Protein AF-A0A935EYK8-F1 (afdb_monomer_lite)

Secondary structure (DSSP, 8-state):
-HHHHHHHHHHHHHHHHHHHHHHHHHHHHHHHHHSS--HHHHHHHHHHHHHHHHHHHHHS-TT-HHHHHHHHHHHHHHHHHHHHHHHHHGGGS------

Structure (mmCIF, N/CA/C/O backbone):
data_AF-A0A935EYK8-F1
#
_entry.id   AF-A0A935EYK8-F1
#
loop_
_atom_site.group_PDB
_atom_site.id
_atom_site.type_symbol
_atom_site.label_atom_id
_atom_site.label_alt_id
_atom_site.label_comp_id
_atom_site.label_asym_id
_atom_site.label_entity_id
_atom_site.label_seq_id
_atom_site.pdbx_PDB_ins_code
_atom_site.Cartn_x
_atom_site.Cartn_y
_atom_site.Cartn_z
_atom_site.occupancy
_atom_site.B_iso_or_equiv
_atom_site.auth_seq_id
_atom_site.auth_comp_id
_atom_site.auth_asym_id
_atom_site.auth_atom_id
_atom_site.pdbx_PDB_model_num
ATOM 1 N N . MET A 1 1 ? 11.840 8.985 -22.763 1.00 50.28 1 MET A N 1
ATOM 2 C CA . MET A 1 1 ? 10.554 8.529 -22.168 1.00 50.28 1 MET A CA 1
ATOM 3 C C . MET A 1 1 ? 10.730 7.724 -20.873 1.00 50.28 1 MET A C 1
ATOM 5 O O . MET A 1 1 ? 9.843 7.761 -20.029 1.00 50.28 1 MET A O 1
ATOM 9 N N . THR A 1 2 ? 11.848 7.021 -20.673 1.00 59.03 2 THR A N 1
ATOM 10 C CA . THR A 1 2 ? 12.174 6.257 -19.450 1.00 59.03 2 THR A CA 1
ATOM 11 C C . THR A 1 2 ? 12.468 7.130 -18.224 1.00 59.03 2 THR A C 1
ATOM 13 O O . THR A 1 2 ? 12.118 6.746 -17.111 1.00 59.03 2 THR A O 1
ATOM 16 N N . ASP A 1 3 ? 13.035 8.323 -18.415 1.00 61.00 3 ASP A N 1
ATOM 17 C CA . ASP A 1 3 ? 13.435 9.202 -17.304 1.00 61.00 3 ASP A CA 1
ATOM 18 C C . ASP A 1 3 ? 12.252 9.900 -16.631 1.00 61.00 3 ASP A C 1
ATOM 20 O O . ASP A 1 3 ? 12.238 10.053 -15.413 1.00 61.00 3 ASP A O 1
ATOM 24 N N . MET A 1 4 ? 11.205 10.225 -17.397 1.00 61.25 4 MET A N 1
ATOM 25 C CA . MET A 1 4 ? 9.968 10.807 -16.863 1.00 61.25 4 MET A CA 1
ATOM 26 C C . MET A 1 4 ? 9.238 9.831 -15.929 1.00 61.25 4 MET A C 1
ATOM 28 O O . MET A 1 4 ? 8.819 10.214 -14.842 1.00 61.25 4 MET A O 1
ATOM 32 N N . HIS A 1 5 ? 9.152 8.548 -16.300 1.00 61.72 5 HIS A N 1
ATOM 33 C CA . HIS A 1 5 ? 8.549 7.511 -15.453 1.00 61.72 5 HIS A CA 1
ATOM 34 C C . HIS A 1 5 ? 9.361 7.267 -14.175 1.00 61.72 5 HIS A C 1
ATOM 36 O O . HIS A 1 5 ? 8.792 7.117 -13.093 1.00 61.72 5 HIS A O 1
ATOM 42 N N . LYS A 1 6 ? 10.696 7.283 -14.278 1.00 65.38 6 LYS A N 1
ATOM 43 C CA . LYS A 1 6 ? 11.583 7.193 -13.112 1.00 65.38 6 LYS A CA 1
ATOM 44 C C . LYS A 1 6 ? 11.407 8.392 -12.179 1.00 65.38 6 LYS A C 1
ATOM 46 O O . LYS A 1 6 ? 11.290 8.194 -10.973 1.00 65.38 6 LYS A O 1
ATOM 51 N N . ALA A 1 7 ? 11.343 9.608 -12.720 1.00 65.06 7 ALA A N 1
ATOM 52 C CA . ALA A 1 7 ? 11.157 10.833 -11.943 1.00 65.06 7 ALA A CA 1
ATOM 53 C C . ALA A 1 7 ? 9.801 10.864 -11.217 1.00 65.06 7 ALA A C 1
ATOM 55 O O . ALA A 1 7 ? 9.752 11.189 -10.033 1.00 65.06 7 ALA A O 1
ATOM 56 N N . ILE A 1 8 ? 8.719 10.447 -11.885 1.00 69.06 8 ILE A N 1
ATOM 57 C CA . ILE A 1 8 ? 7.381 10.347 -11.281 1.00 69.06 8 ILE A CA 1
ATOM 58 C C . ILE A 1 8 ? 7.366 9.309 -10.148 1.00 69.06 8 ILE A C 1
ATOM 60 O O . ILE A 1 8 ? 6.820 9.586 -9.082 1.00 69.06 8 ILE A O 1
ATOM 64 N N . ASN A 1 9 ? 8.017 8.153 -10.323 1.00 69.75 9 ASN A N 1
ATOM 65 C CA . ASN A 1 9 ? 8.141 7.157 -9.252 1.00 69.75 9 ASN A CA 1
ATOM 66 C C . ASN A 1 9 ? 8.938 7.695 -8.050 1.00 69.75 9 ASN A C 1
ATOM 68 O O . ASN A 1 9 ? 8.561 7.444 -6.908 1.00 69.75 9 ASN A O 1
ATOM 72 N N . TRP A 1 10 ? 10.012 8.454 -8.284 1.00 68.94 10 TRP A N 1
ATOM 73 C CA . TRP A 1 10 ? 10.796 9.083 -7.215 1.00 68.94 10 TRP A CA 1
ATOM 74 C C . TRP A 1 10 ? 10.017 10.171 -6.472 1.00 68.94 10 TRP A C 1
ATOM 76 O O . TRP A 1 10 ? 10.036 10.199 -5.242 1.00 68.94 10 TRP A O 1
ATOM 86 N N . MET A 1 11 ? 9.274 11.016 -7.191 1.00 69.44 11 MET A N 1
ATOM 87 C CA . MET A 1 11 ? 8.368 11.987 -6.573 1.00 69.44 11 MET A CA 1
ATOM 88 C C . MET A 1 11 ? 7.286 11.286 -5.750 1.00 69.44 11 MET A C 1
ATOM 90 O O . MET A 1 11 ? 7.050 11.664 -4.604 1.00 69.44 11 MET A O 1
ATOM 94 N N . ALA A 1 12 ? 6.685 10.217 -6.279 1.00 69.12 12 ALA A N 1
ATOM 95 C CA . ALA A 1 12 ? 5.694 9.435 -5.550 1.00 69.12 12 ALA A CA 1
ATOM 96 C C . ALA A 1 12 ? 6.267 8.865 -4.244 1.00 69.12 12 ALA A C 1
ATOM 98 O O . ALA A 1 12 ? 5.590 8.932 -3.228 1.00 69.12 12 ALA A O 1
ATOM 99 N N . ILE A 1 13 ? 7.515 8.383 -4.232 1.00 70.31 13 ILE A N 1
ATOM 100 C CA . ILE A 1 13 ? 8.190 7.889 -3.017 1.00 70.31 13 ILE A CA 1
ATOM 101 C C . ILE A 1 13 ? 8.413 9.013 -1.994 1.00 70.31 13 ILE A C 1
ATOM 103 O O . ILE A 1 13 ? 8.149 8.808 -0.808 1.00 70.31 13 ILE A O 1
ATOM 107 N N . ILE A 1 14 ? 8.853 10.197 -2.435 1.00 75.88 14 ILE A N 1
ATOM 108 C CA . ILE A 1 14 ? 9.088 11.357 -1.556 1.00 75.88 14 ILE A CA 1
ATOM 109 C C . ILE A 1 14 ? 7.792 11.809 -0.877 1.00 75.88 14 ILE A C 1
ATOM 111 O O . ILE A 1 14 ? 7.816 12.142 0.304 1.00 75.88 14 ILE A O 1
ATOM 115 N N . PHE A 1 15 ? 6.660 11.775 -1.584 1.00 71.44 15 PHE A N 1
ATOM 116 C CA . PHE A 1 15 ? 5.353 12.079 -0.996 1.00 71.44 15 PHE A CA 1
ATOM 117 C C . PHE A 1 15 ? 4.769 10.901 -0.197 1.00 71.44 15 PHE A C 1
ATOM 119 O O . PHE A 1 15 ? 4.100 11.122 0.815 1.00 71.44 15 PHE A O 1
ATOM 126 N N . LEU A 1 16 ? 5.042 9.649 -0.592 1.00 73.81 16 LEU A N 1
ATOM 127 C CA . LEU A 1 16 ? 4.520 8.473 0.108 1.00 73.81 16 LEU A CA 1
ATOM 128 C C . LEU A 1 16 ? 5.187 8.249 1.467 1.00 73.81 16 LEU A C 1
ATOM 130 O O . LEU A 1 16 ? 4.519 7.807 2.404 1.00 73.81 16 LEU A O 1
ATOM 134 N N . LEU A 1 17 ? 6.489 8.504 1.583 1.00 72.81 17 LEU A N 1
ATOM 135 C CA . LEU A 1 17 ? 7.259 8.313 2.815 1.00 72.81 17 LEU A CA 1
ATOM 136 C C . LEU A 1 17 ? 6.664 9.050 4.027 1.00 72.81 17 LEU A C 1
ATOM 138 O O . LEU A 1 17 ? 6.329 8.374 5.004 1.00 72.81 17 LEU A O 1
ATOM 142 N N . PRO A 1 18 ? 6.456 10.381 3.992 1.00 76.12 18 PRO A N 1
ATOM 143 C CA . PRO A 1 18 ? 5.916 11.111 5.133 1.00 76.12 18 PRO A CA 1
ATOM 144 C C . PRO A 1 18 ? 4.510 10.632 5.496 1.00 76.12 18 PRO A C 1
ATOM 146 O O . PRO A 1 18 ? 4.228 10.414 6.672 1.00 76.12 18 PRO A O 1
ATOM 149 N N . ALA A 1 19 ? 3.644 10.363 4.517 1.00 73.94 19 ALA A N 1
ATOM 150 C CA . ALA A 1 19 ? 2.307 9.850 4.809 1.00 73.94 19 ALA A CA 1
ATOM 151 C C . ALA A 1 19 ? 2.316 8.401 5.353 1.00 73.94 19 ALA A C 1
ATOM 153 O O . ALA A 1 19 ? 1.471 8.066 6.186 1.00 73.94 19 ALA A O 1
ATOM 154 N N . THR A 1 20 ? 3.322 7.579 5.017 1.00 74.00 20 THR A N 1
ATOM 155 C CA . THR A 1 20 ? 3.538 6.271 5.673 1.00 74.00 20 THR A CA 1
ATOM 156 C C . THR A 1 20 ? 3.911 6.456 7.144 1.00 74.00 20 THR A C 1
ATOM 158 O O . THR A 1 20 ? 3.363 5.780 8.014 1.00 74.00 20 THR A O 1
ATOM 161 N N . ILE A 1 21 ? 4.813 7.398 7.438 1.00 75.44 21 ILE A N 1
ATOM 162 C CA . ILE A 1 21 ? 5.261 7.696 8.805 1.00 75.44 21 ILE A CA 1
ATOM 163 C C . ILE A 1 21 ? 4.086 8.194 9.654 1.00 75.44 21 ILE A C 1
ATOM 165 O O . ILE A 1 21 ? 3.864 7.671 10.747 1.00 75.44 21 ILE A O 1
ATOM 169 N N . PHE A 1 22 ? 3.290 9.138 9.141 1.00 77.38 22 PHE A N 1
ATOM 170 C CA . PHE A 1 22 ? 2.094 9.637 9.829 1.00 77.38 22 PHE A CA 1
ATOM 171 C C . PHE A 1 22 ? 1.074 8.529 10.105 1.00 77.38 22 PHE A C 1
ATOM 173 O O . PHE A 1 22 ? 0.523 8.457 11.204 1.00 77.38 22 PHE A O 1
ATOM 180 N N . MET A 1 23 ? 0.849 7.636 9.140 1.00 75.88 23 MET A N 1
ATOM 181 C CA . MET A 1 23 ? -0.057 6.505 9.312 1.00 75.88 23 MET A CA 1
ATOM 182 C C . MET A 1 23 ? 0.436 5.521 10.378 1.00 75.88 23 MET A C 1
ATOM 184 O O . MET A 1 23 ? -0.340 5.138 11.255 1.00 75.88 23 MET A O 1
ATOM 188 N N . VAL A 1 24 ? 1.705 5.104 10.319 1.00 76.12 24 VAL A N 1
ATOM 189 C CA . VAL A 1 24 ? 2.289 4.171 11.298 1.00 76.12 24 VAL A CA 1
ATOM 190 C C . VAL A 1 24 ? 2.278 4.795 12.691 1.00 76.12 24 VAL A C 1
ATOM 192 O O . VAL A 1 24 ? 1.904 4.135 13.661 1.00 76.12 24 VAL A O 1
ATOM 195 N N . TYR A 1 25 ? 2.605 6.083 12.789 1.00 76.00 25 TYR A N 1
ATOM 196 C CA . TYR A 1 25 ? 2.509 6.835 14.034 1.00 76.00 25 TYR A CA 1
ATOM 197 C C . TYR A 1 25 ? 1.074 6.855 14.584 1.00 76.00 25 TYR A C 1
ATOM 199 O O . TYR A 1 25 ? 0.879 6.582 15.769 1.00 76.00 25 TYR A O 1
ATOM 207 N N . GLY A 1 26 ? 0.064 7.094 13.737 1.00 70.50 26 GLY A N 1
ATOM 208 C CA . GLY A 1 26 ? -1.354 6.994 14.106 1.00 70.50 26 GLY A CA 1
ATOM 209 C C . GLY A 1 26 ? -1.723 5.601 14.622 1.00 70.50 26 GLY A C 1
ATOM 210 O O . GLY A 1 26 ? -2.208 5.465 15.744 1.00 70.50 26 GLY A O 1
ATOM 211 N N . MET A 1 27 ? -1.362 4.549 13.876 1.00 70.81 27 MET A N 1
ATOM 212 C CA . MET A 1 27 ? -1.580 3.152 14.276 1.00 70.81 27 MET A CA 1
ATOM 213 C C . MET A 1 27 ? -0.983 2.832 15.648 1.00 70.81 27 MET A C 1
ATOM 215 O O . MET A 1 27 ? -1.654 2.212 16.474 1.00 70.81 27 MET A O 1
ATOM 219 N N . ILE A 1 28 ? 0.264 3.241 15.898 1.00 75.31 28 ILE A N 1
ATOM 220 C CA . ILE A 1 28 ? 0.947 3.017 17.177 1.00 75.31 28 ILE A CA 1
ATOM 221 C C . ILE A 1 28 ? 0.248 3.808 18.286 1.00 75.31 28 ILE A C 1
ATOM 223 O O . ILE A 1 28 ? -0.085 3.239 19.327 1.00 75.31 28 ILE A O 1
ATOM 227 N N . LYS A 1 29 ? -0.042 5.091 18.051 1.00 76.75 29 LYS A N 1
ATOM 228 C CA . LYS A 1 29 ? -0.700 5.975 19.018 1.00 76.75 29 LYS A CA 1
ATOM 229 C C . LYS A 1 29 ? -2.086 5.463 19.418 1.00 76.75 29 LYS A C 1
ATOM 231 O O . LYS A 1 29 ? -2.403 5.442 20.606 1.00 76.75 29 LYS A O 1
ATOM 236 N N . GLU A 1 30 ? -2.910 5.016 18.473 1.00 70.56 30 GLU A N 1
ATOM 237 C CA . GLU A 1 30 ? -4.238 4.465 18.781 1.00 70.56 30 GLU A CA 1
ATOM 238 C C . GLU A 1 30 ? -4.197 3.057 19.355 1.00 70.56 30 GLU A C 1
ATOM 240 O O . GLU A 1 30 ? -5.010 2.748 20.230 1.00 70.56 30 GLU A O 1
ATOM 245 N N . LYS A 1 31 ? -3.232 2.226 18.950 1.00 68.56 31 LYS A N 1
ATOM 246 C CA . LYS A 1 31 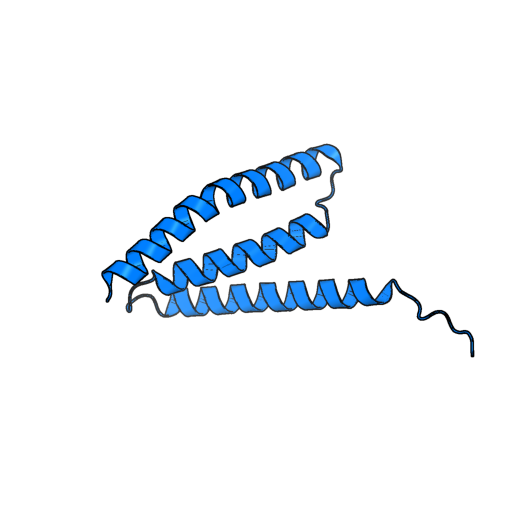? -3.013 0.928 19.592 1.00 68.56 31 LYS A CA 1
ATOM 247 C C . LYS A 1 31 ? -2.641 1.107 21.065 1.00 68.56 31 LYS A C 1
ATOM 249 O O . LYS A 1 31 ? -3.223 0.429 21.903 1.00 68.56 31 LYS A O 1
ATOM 254 N N . ILE A 1 32 ? -1.763 2.057 21.389 1.00 72.56 32 ILE A N 1
ATOM 255 C CA . ILE A 1 32 ? -1.404 2.395 22.777 1.00 72.56 32 ILE A CA 1
ATOM 256 C C . ILE A 1 32 ? -2.607 2.988 23.528 1.00 72.56 32 ILE A C 1
ATOM 258 O O . ILE A 1 32 ? -2.849 2.634 24.677 1.00 72.56 32 ILE A O 1
ATOM 262 N N . ARG A 1 33 ? -3.397 3.862 22.887 1.00 71.25 33 ARG A N 1
ATOM 263 C CA . ARG A 1 33 ? -4.497 4.584 23.551 1.00 71.25 33 ARG A CA 1
ATOM 264 C C . ARG A 1 33 ? -5.763 3.751 23.772 1.00 71.25 33 ARG A C 1
ATOM 266 O O . ARG A 1 33 ? -6.446 3.959 24.768 1.00 71.25 33 ARG A O 1
ATOM 273 N N . ARG A 1 34 ? -6.143 2.884 22.829 1.00 64.88 34 ARG A N 1
ATOM 274 C CA . ARG A 1 34 ? -7.437 2.165 22.854 1.00 64.88 34 ARG A CA 1
ATOM 275 C C . ARG A 1 34 ? -7.309 0.642 22.833 1.00 64.88 34 ARG A C 1
ATOM 277 O O . ARG A 1 34 ? -8.331 -0.037 22.793 1.00 64.88 34 ARG A O 1
ATOM 284 N N . ASN A 1 35 ? -6.084 0.107 22.806 1.00 67.75 35 ASN A N 1
ATOM 285 C CA . ASN A 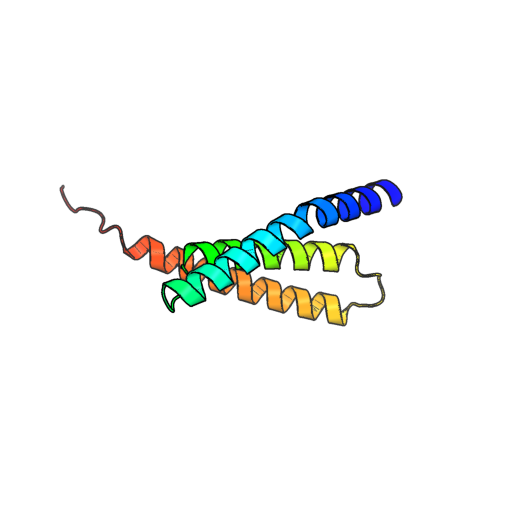1 35 ? -5.781 -1.318 22.612 1.00 67.75 35 ASN A CA 1
ATOM 286 C C . ASN A 1 35 ? -6.500 -1.948 21.398 1.00 67.75 35 ASN A C 1
ATOM 288 O O . ASN A 1 35 ? -6.721 -3.156 21.320 1.00 67.75 35 ASN A O 1
ATOM 292 N N . LYS A 1 36 ? -6.909 -1.107 20.443 1.00 64.69 36 LYS A N 1
ATOM 293 C CA . LYS A 1 36 ? -7.689 -1.477 19.266 1.00 64.69 36 LYS A CA 1
ATOM 294 C C . LYS A 1 36 ? -7.303 -0.537 18.138 1.00 64.69 36 LYS A C 1
ATOM 296 O O . LYS A 1 36 ? -7.309 0.678 18.311 1.00 64.69 36 LYS A O 1
ATOM 301 N N . ILE A 1 37 ? -6.966 -1.106 16.987 1.00 66.06 37 ILE A N 1
ATOM 302 C CA . ILE A 1 37 ? -6.669 -0.326 15.786 1.00 66.06 37 ILE A CA 1
ATOM 303 C C . ILE A 1 37 ? -8.011 0.071 15.154 1.00 66.06 37 ILE A C 1
ATOM 305 O O . ILE A 1 37 ? -8.831 -0.823 14.903 1.00 66.06 37 ILE A O 1
ATOM 309 N N . PRO A 1 38 ? -8.263 1.367 14.895 1.00 68.50 38 PRO A N 1
ATOM 310 C CA . PRO A 1 38 ? -9.491 1.807 14.251 1.00 68.50 38 PRO A CA 1
ATOM 311 C C . PRO A 1 38 ? -9.666 1.125 12.895 1.00 68.50 38 PRO A C 1
ATOM 313 O O . PRO A 1 38 ? -8.713 0.919 12.135 1.00 68.50 38 PRO A O 1
ATOM 316 N N . SER A 1 39 ? -10.908 0.776 12.570 1.00 68.56 39 SER A N 1
ATOM 317 C CA . SER A 1 39 ? -11.248 0.168 11.284 1.00 68.56 39 SER A CA 1
ATOM 318 C C . SER A 1 39 ? -10.852 1.066 10.108 1.00 68.56 39 SER A C 1
ATOM 320 O O . SER A 1 39 ? -10.406 0.546 9.087 1.00 68.56 39 SER A O 1
ATOM 322 N N . GLU A 1 40 ? -10.964 2.379 10.264 1.00 70.50 40 GLU A N 1
ATOM 323 C CA . GLU A 1 40 ? -10.574 3.384 9.273 1.00 70.50 40 GLU A CA 1
ATOM 324 C C . GLU A 1 40 ? -9.080 3.306 8.964 1.00 70.50 40 GLU A C 1
ATOM 326 O O . GLU A 1 40 ? -8.698 3.160 7.810 1.00 70.50 40 GLU A O 1
ATOM 331 N N . ILE A 1 41 ? -8.229 3.254 9.986 1.00 71.31 41 ILE A N 1
ATOM 332 C CA . ILE A 1 41 ? -6.771 3.219 9.810 1.00 71.31 41 ILE A CA 1
ATOM 333 C C . ILE A 1 41 ? -6.306 1.925 9.155 1.00 71.31 41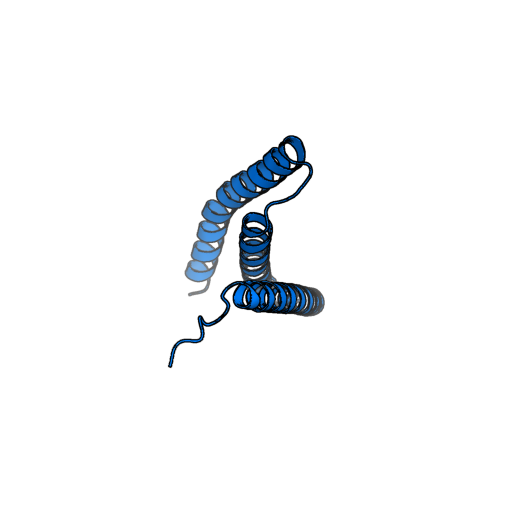 ILE A C 1
ATOM 335 O O . ILE A 1 41 ? -5.439 1.946 8.287 1.00 71.31 41 ILE A O 1
ATOM 339 N N . LEU A 1 42 ? -6.936 0.799 9.491 1.00 72.12 42 LEU A N 1
ATOM 340 C CA . LEU A 1 42 ? -6.713 -0.458 8.772 1.00 72.12 42 LEU A CA 1
ATOM 341 C C . LEU A 1 42 ? -7.112 -0.363 7.289 1.00 72.12 42 LEU A C 1
ATOM 343 O O . LEU A 1 42 ? -6.482 -0.996 6.447 1.00 72.12 42 LEU A O 1
ATOM 347 N N . LEU A 1 43 ? -8.174 0.385 6.975 1.00 74.44 43 LEU A N 1
ATOM 348 C CA . LEU A 1 43 ? -8.656 0.603 5.607 1.00 74.44 43 LEU A CA 1
ATOM 349 C C . LEU A 1 43 ? -7.671 1.468 4.817 1.00 74.44 43 LEU A C 1
ATOM 351 O O . LEU A 1 43 ? -7.215 1.051 3.751 1.00 74.44 43 LEU A O 1
ATOM 355 N N . VAL A 1 44 ? -7.286 2.617 5.378 1.00 75.00 44 VAL A N 1
ATOM 356 C CA . VAL A 1 44 ? -6.284 3.505 4.779 1.00 75.00 44 VAL A CA 1
ATOM 357 C C . VAL A 1 44 ? -4.956 2.753 4.633 1.00 75.00 44 VAL A C 1
ATOM 359 O O . VAL A 1 44 ? -4.333 2.833 3.580 1.00 75.00 44 VAL A O 1
ATOM 362 N N . GLY A 1 45 ? -4.559 1.937 5.616 1.00 76.94 45 GLY A N 1
ATOM 363 C CA . GLY A 1 45 ? -3.332 1.134 5.571 1.00 76.94 45 GLY A CA 1
ATOM 364 C C . GLY A 1 45 ? -3.310 0.092 4.459 1.00 76.94 45 GLY A C 1
ATOM 365 O O . GLY A 1 45 ? -2.303 -0.048 3.768 1.00 76.94 45 GLY A O 1
ATOM 366 N N . CYS A 1 46 ? -4.432 -0.588 4.213 1.00 75.81 46 CYS A N 1
ATOM 367 C CA . CYS A 1 46 ? -4.543 -1.529 3.095 1.00 75.81 46 CYS A CA 1
ATOM 368 C C . CYS A 1 46 ? -4.463 -0.827 1.727 1.00 75.81 46 CYS A C 1
ATOM 370 O O . CYS A 1 46 ? -3.841 -1.354 0.800 1.00 75.81 46 CYS A O 1
ATOM 372 N N . LEU A 1 47 ? -5.059 0.365 1.595 1.00 77.69 47 LEU A N 1
ATOM 373 C CA . LEU A 1 47 ? -4.940 1.185 0.383 1.00 77.69 47 LEU A CA 1
ATOM 374 C C . LEU A 1 47 ? -3.488 1.616 0.159 1.00 77.69 47 LEU A C 1
ATOM 376 O O . LEU A 1 47 ? -2.954 1.460 -0.938 1.00 77.69 47 LEU A O 1
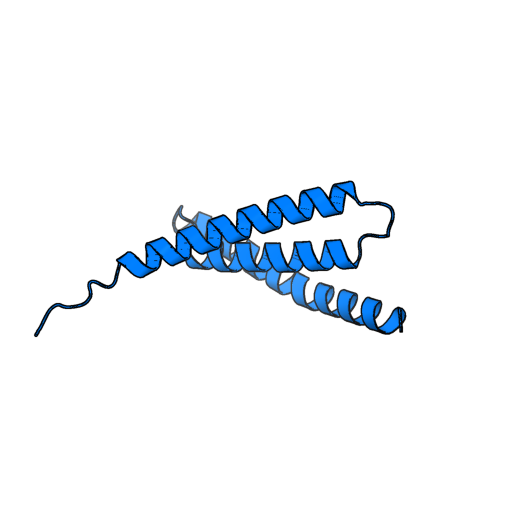ATOM 380 N N . TYR A 1 48 ? -2.824 2.066 1.219 1.00 77.12 48 TYR A N 1
ATOM 381 C CA . TYR A 1 48 ? -1.434 2.505 1.167 1.00 77.12 48 TYR A CA 1
ATOM 382 C C . TYR A 1 48 ? -0.473 1.376 0.781 1.00 77.12 48 TYR A C 1
ATOM 384 O O . TYR A 1 48 ? 0.381 1.548 -0.088 1.00 77.12 48 TYR A O 1
ATOM 392 N N . ALA A 1 49 ? -0.659 0.191 1.369 1.00 77.50 49 ALA A N 1
ATOM 393 C CA . ALA A 1 49 ? 0.095 -1.006 1.014 1.00 77.50 49 ALA A CA 1
ATOM 394 C C . ALA A 1 49 ? -0.095 -1.381 -0.467 1.00 77.50 49 ALA A C 1
ATOM 396 O O . ALA A 1 49 ? 0.866 -1.748 -1.137 1.00 77.50 49 ALA A O 1
ATOM 397 N N . SER A 1 50 ? -1.306 -1.219 -1.010 1.00 79.00 50 SER A N 1
ATOM 398 C CA . SER A 1 50 ? -1.592 -1.492 -2.426 1.00 79.00 50 SER A CA 1
ATOM 399 C C . SER A 1 50 ? -0.872 -0.523 -3.376 1.00 79.00 50 SER A C 1
ATOM 401 O O . SER A 1 50 ? -0.388 -0.938 -4.435 1.00 79.00 50 SER A O 1
ATOM 403 N N . ILE A 1 51 ? -0.758 0.755 -2.997 1.00 80.50 51 ILE A N 1
ATOM 404 C CA . ILE A 1 51 ? -0.016 1.770 -3.765 1.00 80.50 51 ILE A CA 1
ATOM 405 C C . ILE A 1 51 ? 1.487 1.461 -3.735 1.00 80.50 51 ILE A C 1
ATOM 407 O O . ILE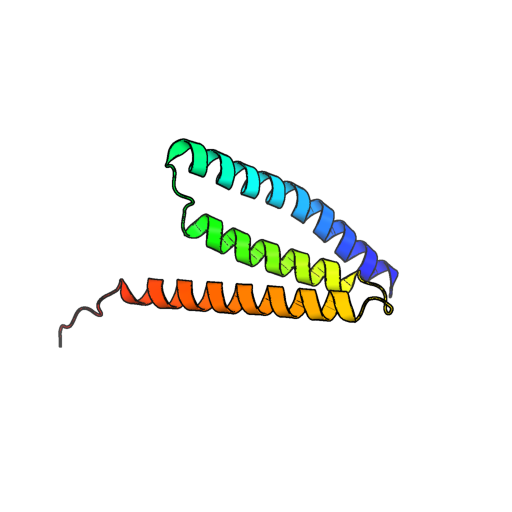 A 1 51 ? 2.128 1.441 -4.786 1.00 80.50 51 ILE A O 1
ATOM 411 N N . TRP A 1 52 ? 2.034 1.134 -2.559 1.00 76.94 52 TRP A N 1
ATOM 412 C CA . TRP A 1 52 ? 3.433 0.719 -2.406 1.00 76.94 52 TRP A CA 1
ATOM 413 C C . TRP A 1 52 ? 3.769 -0.508 -3.248 1.00 76.94 52 TRP A C 1
ATOM 415 O O . TRP A 1 52 ? 4.757 -0.498 -3.979 1.00 76.94 52 TRP A O 1
ATOM 425 N N . ILE A 1 53 ? 2.927 -1.542 -3.196 1.00 78.69 53 ILE A N 1
ATOM 426 C CA . ILE A 1 53 ? 3.103 -2.756 -3.998 1.00 78.69 53 ILE A CA 1
ATOM 427 C C . ILE A 1 53 ? 3.154 -2.417 -5.491 1.00 78.69 53 ILE A C 1
ATOM 429 O O . ILE A 1 53 ? 4.018 -2.925 -6.203 1.00 78.69 53 ILE A O 1
ATOM 433 N N . SER A 1 54 ? 2.274 -1.529 -5.957 1.00 78.56 54 SER A N 1
ATOM 434 C CA . SER A 1 54 ? 2.219 -1.117 -7.365 1.00 78.56 54 SER A CA 1
ATOM 435 C C . SER A 1 54 ? 3.469 -0.334 -7.788 1.00 78.56 54 SER A C 1
ATOM 437 O O . SER A 1 54 ? 4.014 -0.593 -8.861 1.00 78.56 54 SER A O 1
ATOM 439 N N . LEU A 1 55 ? 3.970 0.565 -6.934 1.00 75.75 55 LEU A N 1
ATOM 440 C CA . LEU A 1 55 ? 5.216 1.308 -7.168 1.00 75.75 55 LEU A CA 1
ATOM 441 C C . LEU A 1 55 ? 6.442 0.390 -7.192 1.00 75.75 55 LEU A C 1
ATOM 443 O O . LEU A 1 55 ? 7.278 0.507 -8.088 1.00 75.75 55 LEU A O 1
ATOM 447 N N . ILE A 1 56 ? 6.530 -0.552 -6.249 1.00 76.19 56 ILE A N 1
ATOM 448 C CA . ILE A 1 56 ? 7.606 -1.550 -6.205 1.00 76.19 56 ILE A CA 1
ATOM 449 C C . ILE A 1 56 ? 7.575 -2.397 -7.479 1.00 76.19 56 ILE A C 1
ATOM 451 O O . ILE A 1 56 ? 8.618 -2.591 -8.093 1.00 76.19 56 ILE A O 1
ATOM 455 N N . ARG A 1 57 ? 6.391 -2.830 -7.931 1.00 75.69 57 ARG A N 1
ATOM 456 C CA . ARG A 1 57 ? 6.223 -3.581 -9.187 1.00 75.69 57 ARG A CA 1
ATOM 457 C C . ARG A 1 57 ? 6.665 -2.792 -10.418 1.00 75.69 57 ARG A C 1
ATOM 459 O O . ARG A 1 57 ? 7.277 -3.367 -11.310 1.00 75.69 57 ARG A O 1
ATOM 466 N N . ASN A 1 58 ? 6.372 -1.492 -10.460 1.00 72.75 58 ASN A N 1
ATOM 467 C CA . ASN A 1 58 ? 6.774 -0.618 -11.565 1.00 72.75 58 ASN A CA 1
ATOM 468 C C . ASN A 1 58 ? 8.279 -0.317 -11.584 1.00 72.75 58 ASN A C 1
ATOM 470 O O . ASN A 1 58 ? 8.829 -0.066 -12.654 1.00 72.75 58 ASN A O 1
ATOM 474 N N . ASN A 1 59 ? 8.944 -0.333 -10.427 1.00 70.88 59 ASN A N 1
ATOM 475 C CA . ASN A 1 59 ? 10.396 -0.158 -10.326 1.00 70.88 59 ASN A CA 1
ATOM 476 C C . ASN A 1 59 ? 11.177 -1.484 -10.330 1.00 70.88 59 ASN A C 1
ATOM 478 O O . ASN A 1 59 ? 12.398 -1.467 -10.490 1.00 70.88 59 ASN A O 1
ATOM 482 N N . ALA A 1 60 ? 10.508 -2.626 -10.167 1.00 66.12 60 ALA A N 1
ATOM 483 C CA . ALA A 1 60 ? 11.123 -3.941 -10.247 1.00 66.12 60 ALA A CA 1
ATOM 484 C C . ALA A 1 60 ? 11.579 -4.213 -11.691 1.00 66.12 60 ALA A C 1
ATOM 486 O O . ALA A 1 60 ? 10.782 -4.237 -12.628 1.00 66.12 60 ALA A O 1
ATOM 487 N N . GLY A 1 61 ? 12.890 -4.393 -11.878 1.00 62.47 61 GLY A N 1
ATOM 488 C CA . GLY A 1 61 ? 13.471 -4.713 -13.182 1.00 62.47 61 GLY A CA 1
ATOM 489 C C . GLY A 1 61 ? 12.940 -6.034 -13.754 1.00 62.47 61 GLY A C 1
ATOM 490 O O . GLY A 1 61 ? 12.447 -6.894 -13.031 1.00 62.47 61 GLY A O 1
ATOM 491 N N . LYS A 1 62 ? 13.090 -6.238 -15.069 1.00 61.53 62 LYS A N 1
ATOM 492 C CA . LYS A 1 62 ? 12.539 -7.392 -15.816 1.00 61.53 62 LYS A CA 1
ATOM 493 C C . LYS A 1 62 ? 12.987 -8.791 -15.322 1.00 61.53 62 LYS A C 1
ATOM 495 O O . LYS A 1 62 ? 12.471 -9.784 -15.817 1.00 61.53 62 LYS A O 1
ATOM 500 N N . GLY A 1 63 ? 13.906 -8.888 -14.356 1.00 59.75 63 GLY A N 1
ATOM 501 C CA . GLY A 1 63 ? 14.419 -10.148 -13.794 1.00 59.75 63 GLY A CA 1
ATOM 502 C C . GLY A 1 63 ? 13.687 -10.688 -12.555 1.00 59.75 63 GLY A C 1
ATOM 503 O O . GLY A 1 63 ? 13.961 -11.807 -12.131 1.00 59.75 63 GLY A O 1
ATOM 504 N N . THR A 1 64 ? 12.745 -9.948 -11.964 1.00 66.00 64 THR A N 1
ATOM 505 C CA . THR A 1 64 ? 12.107 -10.303 -10.677 1.00 66.00 64 THR A CA 1
ATOM 506 C C . THR A 1 64 ? 10.659 -10.779 -10.827 1.00 66.00 64 THR A C 1
ATOM 508 O O . THR A 1 64 ? 9.775 -10.415 -10.051 1.00 66.00 64 THR A O 1
ATOM 511 N N . GLY A 1 65 ? 10.391 -11.643 -11.814 1.00 69.81 65 GLY A N 1
ATOM 512 C CA . GLY A 1 65 ? 9.038 -12.151 -12.098 1.00 69.81 65 GLY A CA 1
ATOM 513 C C . GLY A 1 65 ? 8.336 -12.784 -10.885 1.00 69.81 65 GLY A C 1
ATOM 514 O O . GLY A 1 65 ? 7.145 -12.591 -10.677 1.00 69.81 65 GLY A O 1
ATOM 515 N N . TRP A 1 66 ? 9.090 -13.457 -10.025 1.00 73.25 66 TRP A N 1
ATOM 516 C CA . TRP A 1 66 ? 8.635 -14.204 -8.854 1.00 73.25 66 TRP A CA 1
ATOM 517 C C . TRP A 1 66 ? 8.271 -13.257 -7.698 1.00 73.25 66 TRP A C 1
ATOM 519 O O . TRP A 1 66 ? 7.285 -13.477 -6.992 1.00 73.25 66 TRP A O 1
ATOM 529 N N . ILE A 1 67 ? 8.978 -12.130 -7.584 1.00 73.75 67 ILE A N 1
ATOM 530 C CA . ILE A 1 67 ? 8.627 -11.034 -6.671 1.00 73.75 67 ILE A CA 1
ATOM 531 C C . ILE A 1 67 ? 7.363 -10.325 -7.169 1.00 73.75 67 ILE A C 1
ATOM 533 O O . ILE A 1 67 ? 6.461 -10.069 -6.376 1.00 73.75 67 ILE A O 1
ATOM 537 N N . ASN A 1 68 ? 7.238 -10.085 -8.478 1.00 74.06 68 ASN A N 1
ATOM 538 C CA . ASN A 1 68 ? 6.029 -9.498 -9.063 1.00 74.06 68 ASN A CA 1
ATOM 539 C C . ASN A 1 68 ? 4.784 -10.368 -8.850 1.00 74.06 68 ASN A C 1
ATOM 541 O O . ASN A 1 68 ? 3.728 -9.832 -8.509 1.00 74.06 68 ASN A O 1
ATOM 545 N N . TRP A 1 69 ? 4.906 -11.689 -9.002 1.00 76.69 69 TRP A N 1
ATOM 546 C CA . TRP A 1 69 ? 3.826 -12.634 -8.706 1.00 76.69 69 TRP A CA 1
ATOM 547 C C . TRP A 1 69 ? 3.451 -12.629 -7.222 1.00 76.69 69 TRP A C 1
ATOM 549 O O . TRP A 1 69 ? 2.272 -12.520 -6.890 1.00 76.69 69 TRP A O 1
ATOM 559 N N . SER A 1 70 ? 4.442 -12.658 -6.328 1.00 78.06 70 SER A N 1
ATOM 560 C CA . SER A 1 70 ? 4.214 -12.605 -4.876 1.00 78.06 70 SER A CA 1
ATOM 561 C C . SER A 1 70 ? 3.507 -11.310 -4.457 1.00 78.06 70 SER A C 1
ATOM 563 O O . SER 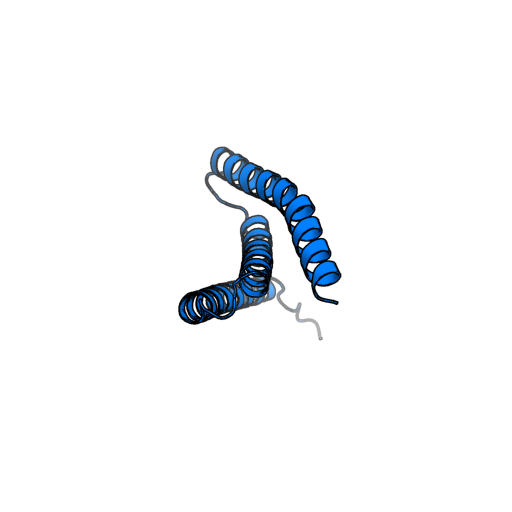A 1 70 ? 2.535 -11.333 -3.704 1.00 78.06 70 SER A O 1
ATOM 565 N N . LEU A 1 71 ? 3.942 -10.177 -5.010 1.00 79.81 71 LEU A N 1
ATOM 566 C CA . LEU A 1 71 ? 3.334 -8.865 -4.803 1.00 79.81 71 LEU A CA 1
ATOM 567 C C . LEU A 1 71 ? 1.880 -8.814 -5.296 1.00 79.81 71 LEU A C 1
ATOM 569 O O . LEU A 1 71 ? 1.022 -8.263 -4.609 1.00 79.81 71 LEU A O 1
ATOM 573 N N . LEU A 1 72 ? 1.582 -9.425 -6.446 1.00 81.94 72 LEU A N 1
ATOM 574 C CA . LEU A 1 72 ? 0.219 -9.539 -6.978 1.00 81.94 72 LEU A CA 1
ATOM 575 C C . LEU A 1 72 ? -0.702 -10.332 -6.047 1.00 81.94 72 LEU A C 1
ATOM 577 O O . LEU A 1 72 ? -1.825 -9.901 -5.788 1.00 81.94 72 LEU A O 1
ATOM 581 N N . VAL A 1 73 ? -0.222 -11.455 -5.508 1.00 80.31 73 VAL A N 1
ATOM 582 C CA . VAL A 1 73 ? -0.986 -12.274 -4.553 1.00 80.31 73 VAL A CA 1
ATOM 583 C C . VAL A 1 73 ? -1.286 -11.480 -3.281 1.00 80.31 73 VAL A C 1
ATOM 585 O O . VAL A 1 73 ? -2.428 -11.462 -2.821 1.00 80.31 73 VAL A O 1
ATOM 588 N N . ILE A 1 74 ? -0.299 -10.757 -2.745 1.00 80.94 74 ILE A N 1
ATOM 589 C CA . ILE A 1 74 ? -0.489 -9.897 -1.567 1.00 80.94 74 ILE A CA 1
ATOM 590 C C . ILE A 1 74 ? -1.514 -8.792 -1.862 1.00 80.94 74 ILE A C 1
ATOM 592 O O . ILE A 1 74 ? -2.418 -8.555 -1.060 1.00 80.94 74 ILE A O 1
ATOM 596 N N . GLN A 1 75 ? -1.422 -8.148 -3.028 1.00 81.31 75 GLN A N 1
ATOM 597 C CA . GLN A 1 75 ? -2.363 -7.109 -3.448 1.00 81.31 75 GLN A CA 1
ATOM 598 C C . GLN A 1 75 ? -3.791 -7.658 -3.585 1.00 81.31 75 GLN A C 1
ATOM 600 O O . GLN A 1 75 ? -4.746 -7.016 -3.149 1.00 81.31 75 GLN A O 1
ATOM 605 N N . PHE A 1 76 ? -3.942 -8.872 -4.115 1.00 81.38 76 PHE A N 1
ATOM 606 C CA . PHE A 1 76 ? -5.234 -9.544 -4.217 1.00 81.38 76 PHE A CA 1
ATOM 607 C C . PHE A 1 76 ? -5.840 -9.842 -2.838 1.00 81.38 76 PHE A C 1
ATOM 609 O O . PHE A 1 76 ? -7.007 -9.533 -2.599 1.00 81.38 76 PHE A O 1
ATOM 616 N N . ILE A 1 77 ? -5.045 -10.359 -1.896 1.00 82.31 77 ILE A N 1
ATOM 617 C CA . ILE A 1 77 ? -5.488 -10.611 -0.514 1.00 82.31 77 ILE A CA 1
ATOM 618 C C . ILE A 1 77 ? -5.953 -9.311 0.158 1.00 82.31 77 ILE A C 1
ATOM 620 O O . ILE A 1 77 ? -7.005 -9.293 0.803 1.00 82.31 77 ILE A O 1
ATOM 624 N N . LEU A 1 78 ? -5.212 -8.212 -0.024 1.00 79.12 78 LEU A N 1
ATOM 625 C CA . LEU A 1 78 ? -5.580 -6.896 0.506 1.00 79.12 78 LEU A CA 1
ATOM 626 C C . LEU A 1 78 ? -6.903 -6.390 -0.080 1.00 79.12 78 LEU A C 1
ATOM 628 O O . LEU A 1 78 ? -7.750 -5.896 0.665 1.00 79.12 78 LEU A O 1
ATOM 632 N N . ILE A 1 79 ? -7.118 -6.557 -1.387 1.00 79.94 79 ILE A N 1
ATOM 633 C CA . ILE A 1 79 ? -8.370 -6.174 -2.057 1.00 79.94 79 ILE A CA 1
ATOM 634 C C . ILE A 1 79 ? -9.541 -7.018 -1.546 1.00 79.94 79 ILE A C 1
ATOM 636 O O . ILE A 1 79 ? -10.584 -6.462 -1.203 1.00 79.94 79 ILE A O 1
ATOM 640 N N . VAL A 1 80 ? -9.378 -8.338 -1.423 1.00 81.44 80 VAL A N 1
ATOM 641 C CA . VAL A 1 80 ? -10.414 -9.225 -0.865 1.00 81.44 80 VAL A CA 1
ATOM 642 C C . VAL A 1 80 ? -10.748 -8.829 0.575 1.00 81.44 80 VAL A C 1
ATOM 644 O O . VAL A 1 80 ? -11.922 -8.774 0.954 1.00 81.44 80 VAL A O 1
ATOM 647 N N . PHE A 1 81 ? -9.736 -8.502 1.379 1.00 81.31 81 PHE A N 1
ATOM 648 C CA . PHE A 1 81 ? -9.925 -8.036 2.750 1.00 81.31 81 PHE A CA 1
ATOM 649 C C . PHE A 1 81 ? -10.685 -6.702 2.807 1.00 81.31 81 PHE A C 1
ATOM 651 O O . PHE A 1 81 ? -11.647 -6.575 3.572 1.00 81.31 81 PHE A O 1
ATOM 658 N N . LEU A 1 82 ? -10.306 -5.735 1.967 1.00 77.81 82 LEU A N 1
ATOM 659 C CA . LEU A 1 82 ? -10.995 -4.451 1.815 1.00 77.81 82 LEU A CA 1
ATOM 660 C C . LEU A 1 82 ? -12.455 -4.646 1.406 1.00 77.81 82 LEU A C 1
ATOM 662 O O . LEU A 1 82 ? -13.353 -4.100 2.049 1.00 77.81 82 LEU A O 1
ATOM 666 N N . PHE A 1 83 ? -12.703 -5.474 0.393 1.00 78.56 83 PHE A N 1
ATOM 667 C CA . PHE A 1 83 ? -14.041 -5.745 -0.118 1.00 78.56 83 PHE A CA 1
ATOM 668 C C . PHE A 1 83 ? -14.921 -6.403 0.948 1.00 78.56 83 PHE A C 1
ATOM 670 O O . PHE A 1 83 ? -16.031 -5.945 1.213 1.00 78.56 83 PHE A O 1
ATOM 677 N N . LYS A 1 84 ? -14.398 -7.412 1.656 1.00 77.94 84 LYS A N 1
ATOM 678 C CA . LYS A 1 84 ? -15.096 -8.076 2.769 1.00 77.94 84 LYS A CA 1
ATOM 679 C C . LYS A 1 84 ? -15.437 -7.100 3.897 1.00 77.94 84 LYS A C 1
ATOM 681 O O . LYS A 1 84 ? -16.507 -7.201 4.503 1.00 77.94 84 LYS A O 1
ATOM 686 N N . LYS A 1 85 ? -14.542 -6.156 4.189 1.00 69.75 85 LYS A N 1
ATOM 687 C CA . LYS A 1 85 ? -14.732 -5.149 5.237 1.00 69.75 85 LYS A CA 1
ATOM 688 C C . LYS A 1 85 ? -15.767 -4.093 4.845 1.00 69.75 85 LYS A C 1
ATOM 690 O O . LYS A 1 85 ? -16.658 -3.807 5.644 1.00 69.75 85 LYS A O 1
ATOM 695 N N . LEU A 1 86 ? -15.701 -3.581 3.617 1.00 69.06 86 LEU A N 1
ATOM 696 C CA . LEU A 1 86 ? -16.694 -2.653 3.065 1.00 69.06 86 LEU A CA 1
ATOM 697 C C . LEU A 1 86 ? -18.082 -3.304 2.982 1.00 69.06 86 LEU A C 1
ATOM 699 O O . LEU A 1 86 ? -19.076 -2.695 3.375 1.00 69.06 86 LEU A O 1
ATOM 703 N N . TRP A 1 87 ? -18.145 -4.573 2.572 1.00 69.75 87 TRP A N 1
ATOM 704 C CA . TRP A 1 87 ? -19.392 -5.335 2.509 1.00 69.75 87 TRP A CA 1
ATOM 705 C C . TRP A 1 87 ? -20.037 -5.536 3.886 1.00 69.75 87 TRP A C 1
ATOM 707 O O . TRP A 1 87 ? -21.254 -5.430 4.023 1.00 69.75 87 TRP A O 1
ATOM 717 N N . ARG A 1 88 ? -19.241 -5.774 4.941 1.00 62.16 88 ARG A N 1
ATOM 718 C CA . ARG A 1 88 ? -19.769 -5.798 6.318 1.00 62.16 88 ARG A CA 1
ATOM 719 C C . ARG A 1 88 ? -20.244 -4.428 6.791 1.00 62.16 88 ARG A C 1
ATOM 721 O O . ARG A 1 88 ? -21.219 -4.375 7.530 1.00 62.16 88 ARG A O 1
ATOM 728 N N . SER A 1 89 ? -19.594 -3.344 6.370 1.00 54.91 89 SER A N 1
ATOM 729 C CA . SER A 1 89 ? -19.993 -1.987 6.760 1.00 54.91 89 SER A CA 1
ATOM 730 C C . SER A 1 89 ? -21.355 -1.585 6.181 1.00 54.91 89 SER A C 1
ATOM 732 O O . SER A 1 89 ? -22.103 -0.868 6.837 1.00 54.91 89 SER A O 1
ATOM 734 N N . LYS A 1 90 ? -21.722 -2.092 4.993 1.00 49.47 90 LYS A N 1
ATOM 735 C CA . LYS A 1 90 ? -23.045 -1.857 4.382 1.00 49.47 90 LYS A CA 1
ATOM 736 C C . LYS A 1 90 ? -24.214 -2.531 5.112 1.00 49.47 90 LYS A C 1
ATOM 738 O O . LYS A 1 90 ? -25.347 -2.124 4.900 1.00 49.47 90 LYS A O 1
ATOM 743 N N . LYS A 1 91 ? -23.972 -3.513 5.988 1.00 49.41 91 LYS A N 1
ATOM 744 C CA . LYS A 1 91 ? -25.038 -4.177 6.766 1.00 49.41 91 LYS A CA 1
ATOM 745 C C . LYS A 1 91 ? -25.512 -3.381 7.996 1.00 49.41 91 LYS A C 1
ATOM 747 O O . LYS A 1 91 ? -26.346 -3.886 8.735 1.00 49.41 91 LYS A O 1
ATOM 752 N N . ILE A 1 92 ? -24.980 -2.177 8.236 1.00 50.25 92 ILE A N 1
ATOM 753 C CA . ILE A 1 92 ? -25.311 -1.346 9.412 1.00 50.25 92 ILE A CA 1
ATOM 754 C C . ILE A 1 92 ? -26.397 -0.298 9.109 1.00 50.25 92 ILE A C 1
ATOM 756 O O . ILE A 1 92 ? -26.976 0.251 10.038 1.00 50.25 92 ILE A O 1
ATOM 760 N N . PHE A 1 93 ? -26.749 -0.067 7.841 1.00 49.00 93 PHE A N 1
ATOM 761 C CA . PHE A 1 93 ? -27.982 0.650 7.517 1.00 49.00 93 PHE A CA 1
ATOM 762 C C . PHE A 1 93 ? -29.088 -0.379 7.285 1.00 49.00 93 PHE A C 1
ATOM 764 O O . PHE A 1 93 ? -29.137 -0.957 6.196 1.00 49.00 93 PHE A O 1
ATOM 771 N N . PRO A 1 94 ? -29.969 -0.652 8.270 1.00 45.62 94 PRO A N 1
ATOM 772 C CA . PRO A 1 94 ? -31.266 -1.193 7.921 1.00 45.62 94 PRO A CA 1
ATOM 773 C C . PRO A 1 94 ? -31.898 -0.169 6.980 1.00 45.62 94 PRO A C 1
ATOM 775 O O . PRO A 1 94 ? -32.041 1.007 7.318 1.00 45.62 94 PRO A O 1
ATOM 778 N N . THR A 1 95 ? -32.221 -0.600 5.767 1.00 52.91 95 THR A N 1
ATOM 779 C CA . THR A 1 95 ? -33.262 0.051 4.983 1.00 52.91 95 THR A CA 1
ATOM 780 C C . THR A 1 95 ? -34.473 0.141 5.899 1.00 52.91 95 THR A C 1
ATOM 782 O O . THR A 1 95 ? -35.056 -0.883 6.252 1.00 52.91 95 THR A O 1
ATOM 785 N N . SER A 1 96 ? -34.750 1.355 6.376 1.00 50.97 96 SER A N 1
ATOM 786 C CA . SER A 1 96 ? -35.967 1.680 7.101 1.00 50.97 96 SER A CA 1
ATOM 787 C C . SER A 1 96 ? -37.119 1.348 6.174 1.00 50.97 96 SER A C 1
ATOM 789 O O . SER A 1 96 ? -37.386 2.068 5.217 1.00 50.97 96 SER A O 1
ATOM 791 N N . ASP A 1 97 ? -37.749 0.223 6.467 1.00 58.97 97 ASP A N 1
ATOM 792 C CA . ASP A 1 97 ? -39.056 -0.150 5.979 1.00 58.97 97 ASP A CA 1
ATOM 793 C C . ASP A 1 97 ? -40.045 0.945 6.389 1.00 58.97 97 ASP A C 1
ATOM 795 O O . ASP A 1 97 ? -40.225 1.173 7.586 1.00 58.97 97 ASP A O 1
ATOM 799 N N . LYS A 1 98 ? -40.590 1.675 5.410 1.00 48.34 98 LYS A N 1
ATOM 800 C CA . LYS A 1 98 ? -41.889 2.362 5.466 1.00 48.34 98 LYS A CA 1
ATOM 801 C C . LYS A 1 98 ? -42.385 2.588 4.038 1.00 48.34 98 LYS A C 1
ATOM 803 O O . LYS A 1 98 ? -42.014 3.572 3.395 1.00 48.34 98 LYS A O 1
ATOM 808 N N . GLY A 1 99 ? -43.230 1.668 3.593 1.00 42.09 99 GLY A N 1
ATOM 809 C CA . GLY A 1 99 ? -44.140 1.791 2.461 1.00 42.09 99 GLY A CA 1
ATOM 810 C C . GLY A 1 99 ? -45.239 0.763 2.617 1.00 42.09 99 GLY A C 1
ATOM 811 O O . GLY A 1 99 ? -45.033 -0.350 2.097 1.00 42.09 99 GLY A O 1
#

pLDDT: mean 70.08, std 9.31, range [42.09, 82.31]

Foldseek 3Di:
DVVVLVVVLVVVCVVLVVVVVVLVVLQVVCCVVPVDGDPVSLLVVLVSLLVVLVSCLSPDPPPPVVSNVVSVVSNVVSVVVNVVSVVVVVVPDDPPDDD

Radius of gyration: 17.96 Å; chains: 1; bounding box: 59×26×46 Å

Sequence (99 aa):
MTDMHKAINWMAIIFLLPATIFMVYGMIKEKIRRNKIPSEILLVGCLYASIWISLIRNNAGKGTGWINWSLLVIQFILIVFLFKKLWRSKKIFPTSDKG